Protein AF-A0A7R9QI52-F1 (afdb_monomer)

Foldseek 3Di:
DVLLQQCLVCQLVVNLVSCCVQADPVQSVVCVVVSVPDDNVRSNLSHDDPVQFPDKDWPDWDWDDPDPFKIKIKTKMKTWGFPPVVVLVVVCVVDVVCVPVSVVSRLQRIKIKIWIWMKMGGNVDIDDIHTHDIDIDRPVCVVVVVVVVVD

Secondary structure (DSSP, 8-state):
-HHHHHHHHHHHTT-GGGGGGGB-HHHHHHHHHHHHT--HHHHHTT---GGGEEEEEEEEEEEEEEETTEEEEEEEEEEEEETTHHHHHHHHHH-TT-HHHHHHHHHHHEEEEEEEEEEEEETTEEPPPEEEEEEEEEHHHHHHHHHHTT-

Mean predicted aligned error: 5.65 Å

Nearest PDB structures (foldseek):
  5ig4-assembly1_E  TM=3.711E-01  e=5.405E-03  Nematostella vectensis
  5ig4-assembly1_F  TM=3.617E-01  e=2.186E-02  Nematostella vectensis
  8t17-assembly1_A  TM=3.819E-01  e=2.962E-02  Aequorea victoria
  7rec-assembly1_G-2  TM=3.696E-01  e=2.186E-02  Homo sapiens
  8syg-assembly1_B  TM=3.314E-01  e=2.186E-02  Aequorea victoria

Solvent-accessible surface area (backbone atoms only — not comparable to full-atom values): 8283 Å² total; per-residue (Å²): 110,69,65,61,37,52,47,24,42,27,49,28,68,76,34,61,78,76,38,54,90,48,28,36,70,72,38,42,55,54,46,54,59,60,53,70,76,47,51,74,71,58,30,48,66,50,49,54,57,78,84,22,51,78,43,77,45,79,76,46,78,47,79,45,76,80,48,100,55,30,39,39,40,36,40,32,33,40,37,42,29,29,66,62,42,64,61,52,52,53,55,46,75,75,33,92,88,43,66,68,65,51,51,54,52,49,54,72,32,22,32,44,33,40,38,27,35,35,34,46,39,40,81,91,49,66,58,70,80,26,32,56,42,76,44,84,42,47,53,75,54,52,65,56,50,62,60,61,79,73,112

Organism: NCBI:txid1979941

Sequence (151 aa):
MSYLISLSSNLANDHIEGIKEMITEEAYEEVVKNYSDYSLQQKSLLKVNTEDILFCYPYNIQIMKQSPDSVTVKIFVVFDCVSGINDLIQNHMSNQNFKFMSFNKYMQNKICLNYQFIRHYMKDNQSDWIVDKLLHMKDKDILKMYRLFRK

pLDDT: mean 88.84, std 11.27, range [43.88, 97.94]

Structure (mmCIF, N/CA/C/O backbone):
data_AF-A0A7R9QI52-F1
#
_entry.id   AF-A0A7R9QI52-F1
#
loop_
_atom_site.group_PDB
_atom_site.id
_atom_site.type_symbol
_atom_site.label_atom_id
_atom_site.label_alt_id
_atom_site.label_comp_id
_atom_site.label_asym_id
_atom_site.label_entity_id
_atom_site.label_seq_id
_atom_site.pdbx_PDB_ins_code
_atom_site.Cartn_x
_atom_site.Cartn_y
_atom_site.Cartn_z
_atom_site.occupancy
_atom_site.B_iso_or_equiv
_atom_site.auth_seq_id
_atom_site.auth_comp_id
_atom_site.auth_asym_id
_atom_site.auth_atom_id
_atom_site.pdbx_PDB_model_num
ATOM 1 N N . MET A 1 1 ? 6.995 -6.046 6.925 1.00 61.41 1 MET A N 1
ATOM 2 C CA . MET A 1 1 ? 7.326 -6.299 5.503 1.00 61.41 1 MET A CA 1
ATOM 3 C C . MET A 1 1 ? 6.436 -7.359 4.864 1.00 61.41 1 MET A C 1
ATOM 5 O O . MET A 1 1 ? 5.879 -7.061 3.820 1.00 61.41 1 MET A O 1
ATOM 9 N N . SER A 1 2 ? 6.245 -8.542 5.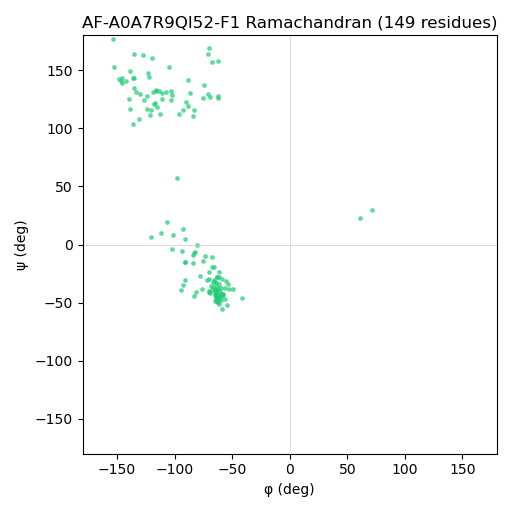467 1.00 80.31 2 SER A N 1
ATOM 10 C CA . SER A 1 2 ? 5.430 -9.635 4.888 1.00 80.31 2 SER A CA 1
ATOM 11 C C . SER A 1 2 ? 4.037 -9.205 4.403 1.00 80.31 2 SER A C 1
ATOM 13 O O . SER A 1 2 ? 3.606 -9.629 3.336 1.00 80.31 2 SER A O 1
ATOM 15 N N . TYR A 1 3 ? 3.373 -8.311 5.140 1.00 87.31 3 TYR A N 1
ATOM 16 C CA . TYR A 1 3 ? 2.042 -7.803 4.797 1.00 87.31 3 TYR A CA 1
ATOM 17 C C . TYR A 1 3 ? 1.995 -7.043 3.463 1.00 87.31 3 TYR A C 1
ATOM 19 O O . TYR A 1 3 ? 1.174 -7.348 2.604 1.00 87.31 3 TYR A O 1
ATOM 27 N N . LEU A 1 4 ? 2.922 -6.096 3.265 1.00 90.50 4 LEU A N 1
ATOM 28 C CA . LEU A 1 4 ? 3.061 -5.328 2.023 1.00 90.50 4 LEU A CA 1
ATOM 29 C C . LEU A 1 4 ? 3.345 -6.252 0.836 1.00 90.50 4 LEU A C 1
ATOM 31 O O . LEU A 1 4 ? 2.742 -6.114 -0.227 1.00 90.50 4 LEU A O 1
ATOM 35 N N . ILE A 1 5 ? 4.268 -7.199 1.020 1.00 93.38 5 ILE A N 1
ATOM 36 C CA . ILE A 1 5 ? 4.657 -8.138 -0.034 1.00 93.38 5 ILE A CA 1
ATOM 37 C C . ILE A 1 5 ? 3.469 -9.019 -0.420 1.00 93.38 5 ILE A C 1
ATOM 39 O O . ILE A 1 5 ? 3.195 -9.170 -1.606 1.00 93.38 5 ILE A O 1
ATOM 43 N N . SER A 1 6 ? 2.721 -9.550 0.548 1.00 94.50 6 SER A N 1
ATOM 44 C CA . SER A 1 6 ? 1.533 -10.362 0.268 1.00 94.50 6 SER A CA 1
ATOM 45 C C . SER A 1 6 ? 0.449 -9.558 -0.461 1.00 94.50 6 SER A C 1
ATOM 47 O O . SER A 1 6 ? -0.027 -9.982 -1.514 1.00 94.50 6 SER A O 1
ATOM 49 N N . LEU A 1 7 ? 0.120 -8.358 0.026 1.00 95.12 7 LEU A N 1
ATOM 50 C CA . LEU A 1 7 ? -0.905 -7.502 -0.577 1.00 95.12 7 LEU A CA 1
ATOM 51 C C . LEU A 1 7 ? -0.531 -7.104 -2.012 1.00 95.12 7 LEU A C 1
ATOM 53 O O . LEU A 1 7 ? -1.306 -7.319 -2.942 1.00 95.12 7 LEU A O 1
ATOM 57 N N . SER A 1 8 ? 0.685 -6.587 -2.213 1.00 95.06 8 SER A N 1
ATOM 58 C CA . SER A 1 8 ? 1.181 -6.210 -3.545 1.00 95.06 8 SER A CA 1
ATOM 59 C C . SER A 1 8 ? 1.262 -7.401 -4.503 1.00 95.06 8 SER A C 1
ATOM 61 O O . SER A 1 8 ? 0.999 -7.253 -5.693 1.00 95.06 8 SER A O 1
ATOM 63 N N . SER A 1 9 ? 1.574 -8.599 -3.997 1.00 95.56 9 SER A N 1
ATOM 64 C CA . SER A 1 9 ? 1.599 -9.827 -4.799 1.00 95.56 9 SER A CA 1
ATOM 65 C C . SER A 1 9 ? 0.208 -10.259 -5.242 1.00 95.56 9 SER A C 1
ATOM 67 O O . SER A 1 9 ? 0.053 -10.661 -6.391 1.00 95.56 9 SER A O 1
ATOM 69 N N . ASN A 1 10 ? -0.795 -10.185 -4.368 1.00 96.56 10 ASN A N 1
ATOM 70 C CA . ASN A 1 10 ? -2.174 -10.496 -4.739 1.00 96.56 10 ASN A CA 1
ATOM 71 C C . ASN A 1 10 ? -2.675 -9.529 -5.819 1.00 96.56 10 ASN A C 1
ATOM 73 O O 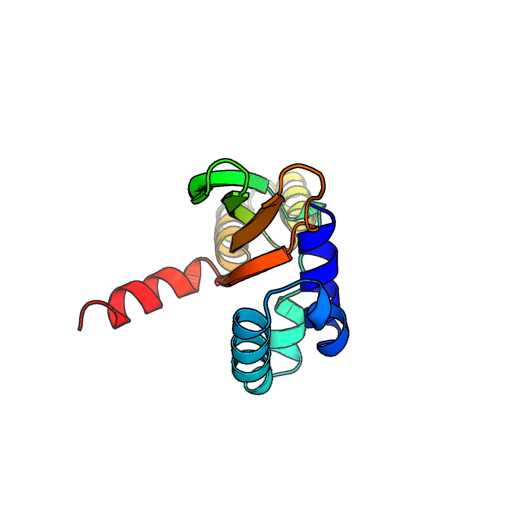. ASN A 1 10 ? -3.165 -9.968 -6.859 1.00 96.56 10 ASN A O 1
ATOM 77 N N . LEU A 1 11 ? -2.435 -8.226 -5.635 1.00 95.19 11 LEU A N 1
ATOM 78 C CA . LEU A 1 11 ? -2.772 -7.208 -6.632 1.00 95.19 11 LEU A CA 1
ATOM 79 C C . LEU A 1 11 ? -2.040 -7.410 -7.964 1.00 95.19 11 LEU A C 1
ATOM 81 O O . LEU A 1 11 ? -2.632 -7.229 -9.024 1.00 95.19 11 LEU A O 1
ATOM 85 N N . ALA A 1 12 ? -0.768 -7.798 -7.951 1.00 95.50 12 ALA A N 1
ATOM 86 C CA . ALA A 1 12 ? -0.016 -8.002 -9.186 1.00 95.50 12 ALA A CA 1
ATOM 87 C C . ALA A 1 12 ? -0.471 -9.227 -9.997 1.00 95.50 12 ALA A C 1
ATOM 89 O O . ALA A 1 12 ? -0.255 -9.260 -11.207 1.00 95.50 12 ALA A O 1
ATOM 90 N N . ASN A 1 13 ? -1.097 -10.211 -9.344 1.00 94.81 13 ASN A N 1
ATOM 91 C CA . ASN A 1 13 ? -1.503 -11.487 -9.941 1.00 94.81 13 ASN A CA 1
ATOM 92 C C . ASN A 1 13 ? -3.022 -11.606 -10.165 1.00 94.81 13 ASN A C 1
ATOM 94 O O . ASN A 1 13 ? -3.523 -12.715 -10.296 1.00 94.81 13 ASN A O 1
ATOM 98 N N . ASP A 1 14 ? -3.752 -10.487 -10.196 1.00 92.75 14 ASP A N 1
ATOM 99 C CA . ASP A 1 14 ? -5.212 -10.456 -10.413 1.00 92.75 14 ASP A CA 1
ATOM 100 C C . ASP A 1 14 ? -6.032 -11.205 -9.342 1.00 92.75 14 ASP A C 1
ATOM 102 O O . ASP A 1 14 ? -7.186 -11.567 -9.549 1.00 92.75 14 ASP A O 1
ATOM 106 N N . HIS A 1 15 ? -5.459 -11.388 -8.147 1.00 94.88 15 HIS A N 1
ATOM 107 C CA . HIS A 1 15 ? -6.109 -12.025 -6.999 1.00 94.88 15 HIS A CA 1
ATOM 108 C C . HIS A 1 15 ? -6.675 -10.980 -6.030 1.00 94.88 15 HIS A C 1
ATOM 110 O O . HIS A 1 15 ? -6.315 -10.941 -4.853 1.00 94.88 15 HIS A O 1
ATOM 116 N N . ILE A 1 16 ? -7.556 -10.105 -6.519 1.00 93.69 16 ILE A N 1
ATOM 117 C CA . ILE A 1 16 ? -8.082 -8.990 -5.715 1.00 93.69 16 ILE A CA 1
ATOM 118 C C . ILE A 1 16 ? -8.914 -9.448 -4.508 1.00 93.69 16 ILE A C 1
ATOM 120 O O . ILE A 1 16 ? -8.832 -8.849 -3.444 1.00 93.69 16 ILE A O 1
ATOM 124 N N . GLU A 1 17 ? -9.644 -10.557 -4.607 1.00 95.25 17 GLU A N 1
ATOM 125 C CA . GLU A 1 17 ? -10.376 -11.114 -3.458 1.00 95.25 17 GLU A CA 1
ATOM 126 C C . GLU A 1 17 ? -9.442 -11.513 -2.305 1.00 95.25 17 GLU A C 1
ATOM 128 O O . GLU A 1 17 ? -9.813 -11.424 -1.137 1.00 95.25 17 GLU A O 1
ATOM 133 N N . GLY A 1 18 ? -8.192 -11.874 -2.618 1.00 94.19 18 GLY A N 1
ATOM 134 C CA . GLY A 1 18 ? -7.190 -12.290 -1.636 1.00 94.19 18 GLY A CA 1
ATOM 135 C C . GLY A 1 18 ? -6.724 -11.180 -0.690 1.00 94.19 18 GLY A C 1
ATOM 136 O O . GLY A 1 18 ? -6.048 -11.478 0.291 1.00 94.19 18 GLY A O 1
ATOM 137 N N . ILE A 1 19 ? -7.071 -9.913 -0.953 1.00 95.56 19 ILE A N 1
ATOM 138 C CA . ILE A 1 19 ? -6.718 -8.783 -0.078 1.00 95.56 19 ILE A CA 1
ATOM 139 C C . ILE A 1 19 ? -7.877 -8.300 0.796 1.00 95.56 19 ILE A C 1
ATOM 141 O O . ILE A 1 19 ? -7.661 -7.416 1.618 1.00 95.56 19 ILE A O 1
ATOM 145 N N . LYS A 1 20 ? -9.086 -8.861 0.656 1.00 95.94 20 LYS A N 1
ATOM 146 C CA . LYS A 1 20 ? -10.293 -8.360 1.333 1.00 95.94 20 LYS A CA 1
ATOM 147 C C . LYS A 1 20 ? -10.178 -8.359 2.857 1.00 95.94 20 LYS A C 1
ATOM 149 O O . LYS A 1 20 ? -10.560 -7.393 3.497 1.00 95.94 20 LYS A O 1
ATOM 154 N N . GLU A 1 21 ? -9.600 -9.408 3.433 1.00 95.06 21 GLU A N 1
ATOM 155 C CA . GLU A 1 21 ? -9.367 -9.503 4.884 1.00 95.06 21 GLU A CA 1
ATOM 156 C C . GLU A 1 21 ? -8.094 -8.766 5.332 1.00 95.06 21 GLU A C 1
ATOM 158 O O . GLU A 1 21 ? -7.816 -8.653 6.524 1.00 95.06 21 GLU A O 1
ATOM 163 N N . MET A 1 22 ? -7.299 -8.268 4.379 1.00 95.81 22 MET A N 1
ATOM 164 C CA . MET A 1 22 ? -6.044 -7.578 4.665 1.00 95.81 22 MET A CA 1
ATOM 165 C C . MET A 1 22 ? -6.214 -6.063 4.834 1.00 95.81 22 MET A C 1
ATOM 167 O O . MET A 1 22 ? -5.308 -5.350 5.279 1.00 95.81 22 MET A O 1
ATOM 171 N N . ILE A 1 23 ? -7.348 -5.529 4.406 1.00 96.88 23 ILE A N 1
ATOM 172 C CA . ILE A 1 23 ? -7.602 -4.095 4.364 1.00 96.88 23 ILE A CA 1
ATOM 173 C C . ILE A 1 23 ? -9.003 -3.812 4.906 1.00 96.88 23 ILE A C 1
ATOM 175 O O . ILE A 1 23 ? -9.810 -4.725 5.057 1.00 96.88 23 ILE A O 1
ATOM 179 N N . THR A 1 24 ? -9.286 -2.563 5.256 1.00 97.38 24 THR A N 1
ATOM 180 C CA . THR A 1 24 ? -10.643 -2.164 5.643 1.00 97.38 24 THR A CA 1
ATOM 181 C C . THR A 1 24 ? -11.587 -2.248 4.446 1.00 97.38 24 THR A C 1
ATOM 183 O O . THR A 1 24 ? -11.155 -2.183 3.294 1.00 97.38 24 THR A O 1
ATOM 186 N N . GLU A 1 25 ? -12.886 -2.379 4.708 1.00 97.06 25 GLU A N 1
ATOM 187 C CA . GLU A 1 25 ? -13.903 -2.454 3.656 1.00 97.06 25 GLU A CA 1
ATOM 188 C C . GLU A 1 25 ? -13.865 -1.211 2.757 1.00 97.06 25 GLU A C 1
ATOM 190 O O . GLU A 1 25 ? -13.836 -1.330 1.534 1.00 97.06 25 GLU A O 1
ATOM 195 N N . GLU A 1 26 ? -13.718 -0.024 3.350 1.00 96.88 26 GLU A N 1
ATOM 196 C CA . GLU A 1 26 ? -13.630 1.233 2.608 1.00 96.88 26 GLU A CA 1
ATOM 197 C C . GLU A 1 26 ? -12.383 1.290 1.713 1.00 96.88 26 GLU A C 1
ATOM 199 O O . GLU A 1 26 ? -12.451 1.732 0.563 1.00 96.88 26 GLU A O 1
ATOM 204 N N . ALA A 1 27 ? -11.236 0.812 2.210 1.00 96.75 27 ALA A N 1
ATOM 205 C CA . ALA A 1 27 ? -10.017 0.728 1.410 1.00 96.75 27 ALA A CA 1
ATOM 206 C C . ALA A 1 27 ? -10.166 -0.290 0.273 1.00 96.75 27 ALA A C 1
ATOM 208 O O . ALA A 1 27 ? -9.652 -0.070 -0.824 1.00 96.75 27 ALA A O 1
ATOM 209 N N . TYR A 1 28 ? -10.864 -1.399 0.522 1.00 97.44 28 TYR A N 1
ATOM 210 C CA . TYR A 1 28 ? -11.105 -2.436 -0.473 1.00 97.44 28 TYR A CA 1
ATOM 211 C C . TYR A 1 28 ? -11.954 -1.926 -1.629 1.00 97.44 28 TYR A C 1
ATOM 213 O O . TYR A 1 28 ? -11.565 -2.099 -2.784 1.00 97.44 28 TYR A O 1
ATOM 221 N N . GLU A 1 29 ? -13.050 -1.229 -1.343 1.00 96.94 29 GLU A N 1
ATOM 222 C CA . GLU A 1 29 ? -13.891 -0.616 -2.371 1.00 96.94 29 GLU A CA 1
ATOM 223 C C . GLU A 1 29 ? -13.108 0.379 -3.241 1.00 96.94 29 GLU A C 1
ATOM 225 O O . GLU A 1 29 ? -13.211 0.353 -4.474 1.00 96.94 29 GLU A O 1
ATOM 230 N N . GLU A 1 30 ? -12.275 1.226 -2.625 1.00 95.88 30 GLU A N 1
ATOM 231 C CA . GLU A 1 30 ? -11.432 2.178 -3.353 1.00 95.88 30 GLU A CA 1
ATOM 232 C C . GLU A 1 30 ? -10.395 1.463 -4.233 1.00 95.88 30 GLU A C 1
ATOM 234 O O . GLU A 1 30 ? -10.200 1.830 -5.398 1.00 95.88 30 GLU A O 1
ATOM 239 N N . VAL A 1 31 ? -9.754 0.416 -3.707 1.00 95.50 31 VAL A N 1
ATOM 240 C CA . VAL A 1 31 ? -8.798 -0.392 -4.467 1.00 95.50 31 VAL A CA 1
ATOM 241 C C . VAL A 1 31 ? -9.483 -1.079 -5.639 1.00 95.50 31 VAL A C 1
ATOM 243 O O . VAL A 1 31 ? -8.985 -0.942 -6.750 1.00 95.50 31 VAL A O 1
ATOM 246 N N . VAL A 1 32 ? -10.617 -1.758 -5.444 1.00 96.12 32 VAL A N 1
ATOM 247 C CA . VAL A 1 32 ? -11.369 -2.437 -6.519 1.00 96.12 32 VAL A CA 1
ATOM 248 C C . VAL A 1 32 ? -11.723 -1.465 -7.633 1.00 96.12 32 VAL A C 1
ATOM 250 O O . VAL A 1 32 ? -11.475 -1.750 -8.808 1.00 96.12 32 VAL A O 1
ATOM 253 N N . LYS A 1 33 ? -12.235 -0.288 -7.267 1.00 95.12 33 LYS A N 1
ATOM 254 C CA . LYS A 1 33 ? -12.568 0.761 -8.224 1.00 95.12 33 LYS A CA 1
ATOM 255 C C . LYS A 1 33 ? -11.342 1.182 -9.037 1.00 95.12 33 LYS A C 1
ATOM 257 O O . LYS A 1 33 ? -11.369 1.082 -10.260 1.00 95.12 33 LYS A O 1
ATOM 262 N N . ASN A 1 34 ? -10.256 1.589 -8.380 1.00 92.50 34 ASN A N 1
ATOM 263 C CA . ASN A 1 34 ? -9.040 2.054 -9.058 1.00 92.50 34 ASN A CA 1
ATOM 264 C C . ASN A 1 34 ? -8.366 0.943 -9.882 1.00 92.50 34 ASN A C 1
ATOM 266 O O . ASN A 1 34 ? -7.821 1.192 -10.954 1.00 92.50 34 ASN A O 1
ATOM 270 N N . TYR A 1 35 ? -8.403 -0.289 -9.378 1.00 94.06 35 TYR A N 1
ATOM 271 C CA . TYR A 1 35 ? -7.797 -1.463 -9.995 1.00 94.06 35 TYR A CA 1
ATOM 272 C C . TYR A 1 35 ? -8.525 -1.898 -11.271 1.00 94.06 35 TYR A C 1
ATOM 274 O O . TYR A 1 35 ? -7.890 -2.431 -12.183 1.00 94.06 35 TYR A O 1
ATOM 282 N N . SER A 1 36 ? -9.836 -1.651 -11.361 1.00 94.00 36 SER A N 1
ATOM 283 C CA . SER A 1 36 ? -10.635 -1.961 -12.554 1.00 94.00 36 SER A CA 1
ATOM 284 C C . SER A 1 36 ? -10.202 -1.169 -13.795 1.00 94.00 36 SER A C 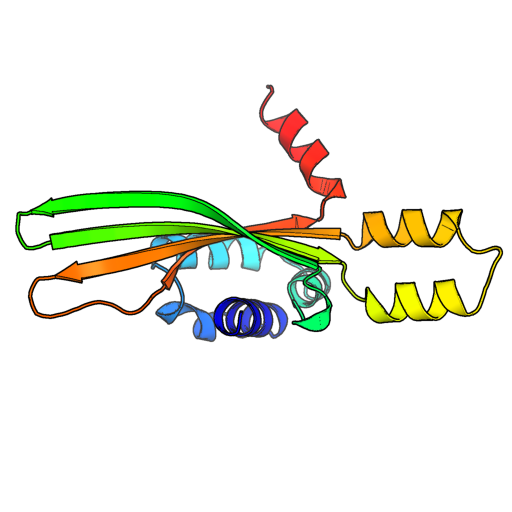1
ATOM 286 O O . SER A 1 36 ? -10.288 -1.684 -14.908 1.00 94.00 36 SER A O 1
ATOM 288 N N . ASP A 1 37 ? -9.633 0.023 -13.598 1.00 93.31 37 ASP A N 1
ATOM 289 C CA . ASP A 1 37 ? -9.129 0.884 -14.673 1.00 93.31 37 ASP A CA 1
ATOM 290 C C . ASP A 1 37 ? -7.709 0.502 -15.139 1.00 93.31 37 ASP A C 1
ATOM 292 O O . ASP A 1 37 ? -7.180 1.072 -16.098 1.00 93.31 37 ASP A O 1
ATOM 296 N N . TYR A 1 38 ? -7.042 -0.437 -14.458 1.00 93.00 38 TYR A N 1
ATOM 297 C CA . TYR A 1 38 ? -5.656 -0.789 -14.759 1.00 93.00 38 TYR A CA 1
ATOM 298 C C . TYR A 1 38 ? -5.572 -1.850 -15.856 1.00 93.00 38 TYR A C 1
ATOM 300 O O . TYR A 1 38 ? -6.147 -2.935 -15.768 1.00 93.00 38 TYR A O 1
ATOM 308 N N . SER A 1 39 ? -4.732 -1.585 -16.856 1.00 94.06 39 SER A N 1
ATOM 309 C CA . SER A 1 39 ? -4.280 -2.614 -17.796 1.00 94.06 39 SER A CA 1
ATOM 310 C C . SER A 1 39 ? -3.496 -3.721 -17.081 1.00 94.06 39 SER A C 1
ATOM 312 O O . SER A 1 39 ? -2.886 -3.494 -16.034 1.00 94.06 39 SER A O 1
ATOM 314 N N . LEU A 1 40 ? -3.415 -4.908 -17.691 1.00 92.19 40 LEU A N 1
ATOM 315 C CA . LEU A 1 40 ? -2.602 -6.023 -17.176 1.00 92.19 40 LEU A CA 1
ATOM 316 C C . LEU A 1 40 ? -1.147 -5.614 -16.904 1.00 92.19 40 LEU A C 1
ATOM 318 O O . LEU A 1 40 ? -0.561 -5.996 -15.893 1.00 92.19 40 LEU A O 1
ATOM 322 N N . GLN A 1 41 ? -0.577 -4.774 -17.773 1.00 91.56 41 GLN A N 1
ATOM 323 C CA . GLN A 1 41 ? 0.771 -4.255 -17.577 1.00 91.56 41 GLN A CA 1
ATOM 324 C C . GLN A 1 41 ? 0.853 -3.364 -16.330 1.00 91.56 41 GLN A C 1
ATOM 326 O O . GLN A 1 41 ? 1.788 -3.507 -15.546 1.00 91.56 41 GLN A O 1
ATOM 331 N N . GLN A 1 42 ? -0.122 -2.482 -16.098 1.00 91.88 42 GLN A N 1
ATOM 332 C CA . GLN A 1 42 ? -0.164 -1.656 -14.885 1.00 91.88 42 GLN A CA 1
ATOM 333 C C . GLN A 1 42 ? -0.354 -2.497 -13.621 1.00 91.88 42 GLN A C 1
ATOM 335 O O . GLN A 1 42 ? 0.321 -2.234 -12.630 1.00 91.88 42 GLN A O 1
ATOM 340 N N . LYS A 1 43 ? -1.192 -3.538 -13.668 1.00 94.44 43 LYS A N 1
ATOM 341 C CA . LYS A 1 43 ? -1.371 -4.484 -12.558 1.00 94.44 43 LYS A CA 1
ATOM 342 C C . LYS A 1 43 ? -0.059 -5.186 -12.208 1.00 94.44 43 LYS A C 1
ATOM 344 O O . LYS A 1 43 ? 0.347 -5.159 -11.053 1.00 94.44 43 LYS A O 1
ATOM 349 N N . SER A 1 44 ? 0.673 -5.704 -13.200 1.00 91.81 44 SER A N 1
ATOM 350 C CA . SER A 1 44 ? 1.974 -6.360 -12.962 1.00 91.81 44 SER A CA 1
ATOM 351 C C . SER A 1 44 ? 3.011 -5.443 -12.294 1.00 91.81 44 SER A C 1
ATOM 353 O O . SER A 1 44 ? 3.837 -5.905 -11.510 1.00 91.81 44 SER A O 1
ATOM 355 N N . LEU A 1 45 ? 2.932 -4.129 -12.545 1.00 90.69 45 LEU A N 1
ATOM 356 C CA . LEU A 1 45 ? 3.824 -3.129 -11.955 1.00 90.69 45 LEU A CA 1
ATOM 357 C C . LEU A 1 45 ? 3.535 -2.851 -10.474 1.00 90.69 45 LEU A C 1
ATOM 359 O O . LEU A 1 45 ? 4.333 -2.170 -9.838 1.00 90.69 45 LEU A O 1
ATOM 363 N N . LEU A 1 46 ? 2.429 -3.362 -9.922 1.00 93.38 46 LEU A N 1
ATOM 364 C CA . LEU A 1 46 ? 2.122 -3.256 -8.494 1.00 93.38 46 LEU A CA 1
ATOM 365 C C . LEU A 1 46 ? 2.960 -4.203 -7.637 1.00 93.38 46 LEU A C 1
ATOM 367 O O . LEU A 1 46 ? 2.975 -4.042 -6.417 1.00 93.38 46 LEU A O 1
ATOM 371 N N . LYS A 1 47 ? 3.637 -5.188 -8.240 1.00 94.19 47 LYS A N 1
ATOM 372 C CA . LYS A 1 47 ? 4.469 -6.144 -7.513 1.00 94.19 47 LYS A CA 1
ATOM 373 C C . LYS A 1 47 ? 5.607 -5.412 -6.808 1.00 94.19 47 LYS A C 1
ATOM 375 O O . LYS A 1 47 ? 6.384 -4.700 -7.436 1.00 94.19 47 LYS A O 1
ATOM 380 N N . VAL A 1 48 ? 5.734 -5.658 -5.509 1.00 93.75 48 VAL A N 1
ATOM 381 C CA . VAL A 1 48 ? 6.869 -5.206 -4.704 1.00 93.75 48 VAL A CA 1
ATOM 382 C C . VAL A 1 48 ? 7.633 -6.436 -4.252 1.00 93.75 48 VAL A C 1
ATOM 384 O O . VAL A 1 48 ? 7.032 -7.390 -3.749 1.00 93.75 48 VAL A O 1
ATOM 387 N N . ASN A 1 49 ? 8.950 -6.410 -4.422 1.00 93.69 49 ASN A N 1
ATOM 388 C CA . ASN A 1 49 ? 9.829 -7.425 -3.867 1.00 93.69 49 ASN A CA 1
ATOM 389 C C . ASN A 1 49 ? 10.567 -6.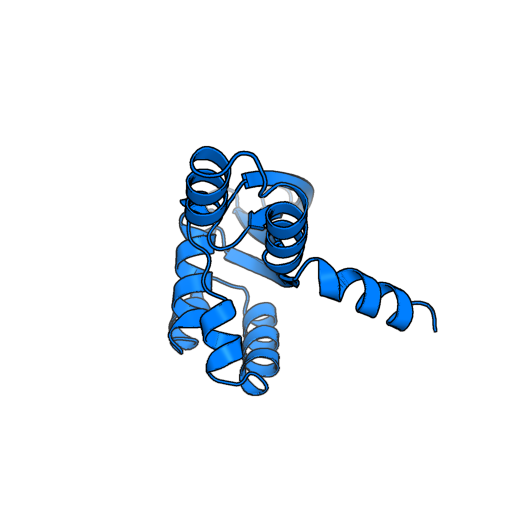866 -2.649 1.00 93.69 49 ASN A C 1
ATOM 391 O O . ASN A 1 49 ? 10.762 -5.659 -2.523 1.00 93.69 49 ASN A O 1
ATOM 395 N N . THR A 1 50 ? 10.952 -7.744 -1.727 1.00 93.00 50 THR A N 1
ATOM 396 C CA . THR A 1 50 ? 11.560 -7.333 -0.450 1.00 93.00 50 THR A CA 1
ATOM 397 C C . THR A 1 50 ? 12.896 -6.632 -0.679 1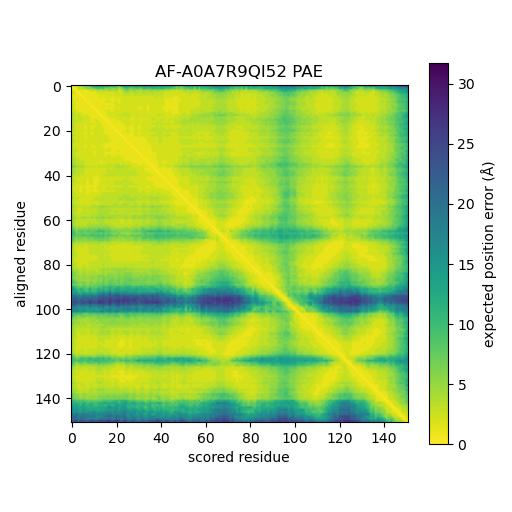.00 93.00 50 THR A C 1
ATOM 399 O O . THR A 1 50 ? 13.203 -5.638 -0.031 1.00 93.00 50 THR A O 1
ATOM 402 N N . GLU A 1 51 ? 13.665 -7.137 -1.634 1.00 92.69 51 GLU A N 1
ATOM 403 C CA . GLU A 1 51 ? 14.961 -6.632 -2.064 1.00 92.69 51 GLU A CA 1
ATOM 404 C C . GLU A 1 51 ? 14.899 -5.266 -2.755 1.00 92.69 51 GLU A C 1
ATOM 406 O O . GLU A 1 51 ? 15.911 -4.573 -2.813 1.00 92.69 51 GLU A O 1
ATOM 411 N N . ASP A 1 52 ? 13.723 -4.864 -3.241 1.00 93.12 52 ASP A N 1
ATOM 412 C CA . ASP A 1 52 ? 13.518 -3.558 -3.866 1.00 93.12 52 ASP A CA 1
ATOM 413 C C . ASP A 1 52 ? 13.242 -2.456 -2.826 1.00 93.12 52 ASP A C 1
ATOM 415 O O . ASP A 1 52 ? 13.222 -1.278 -3.183 1.00 93.12 52 ASP A O 1
ATOM 419 N N . ILE A 1 53 ? 13.032 -2.801 -1.547 1.00 94.00 53 ILE A N 1
ATOM 420 C CA . ILE A 1 53 ? 12.754 -1.847 -0.463 1.00 94.00 53 ILE A CA 1
ATOM 421 C C . ILE A 1 53 ? 14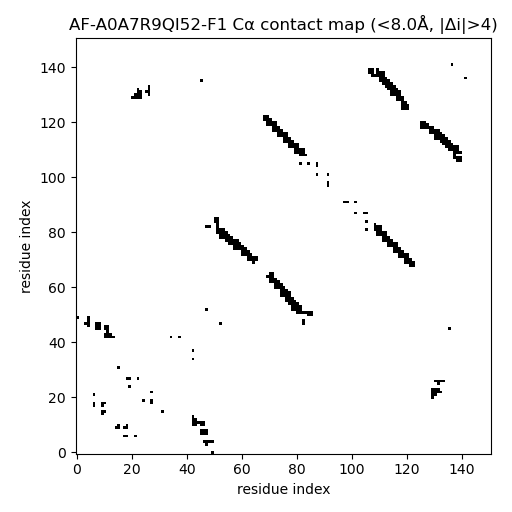.076 -1.292 0.081 1.00 94.00 53 ILE A C 1
ATOM 423 O O . ILE A 1 53 ? 14.817 -1.988 0.774 1.00 94.00 53 ILE A O 1
ATOM 427 N N . LEU A 1 54 ? 14.344 -0.010 -0.173 1.00 92.12 54 LEU A N 1
ATOM 428 C CA . LEU A 1 54 ? 15.532 0.685 0.334 1.00 92.12 54 LEU A CA 1
ATOM 429 C C . LEU A 1 54 ? 15.331 1.196 1.759 1.00 92.12 54 LEU A C 1
ATOM 431 O O . LEU A 1 54 ? 16.205 1.047 2.613 1.00 92.12 54 LEU A O 1
ATOM 435 N N . PHE A 1 55 ? 14.170 1.799 2.015 1.00 91.50 55 PHE A N 1
ATOM 436 C CA . PHE A 1 55 ? 13.825 2.356 3.317 1.00 91.50 55 PHE A CA 1
ATOM 437 C C . PHE A 1 55 ? 12.396 1.992 3.696 1.00 91.50 55 PHE A C 1
ATOM 439 O O . PHE A 1 55 ? 11.493 1.985 2.864 1.00 91.50 55 PHE A O 1
ATOM 446 N N . CYS A 1 56 ? 12.191 1.733 4.983 1.00 94.50 56 CYS A N 1
ATOM 447 C CA . CYS A 1 56 ? 10.889 1.502 5.590 1.00 94.50 56 CYS A CA 1
ATOM 448 C C . CYS A 1 56 ? 10.871 2.232 6.927 1.00 94.50 56 CYS A C 1
ATOM 450 O O . CYS A 1 56 ? 11.654 1.893 7.817 1.00 94.50 56 CYS A O 1
ATOM 452 N N . TYR A 1 57 ? 9.998 3.222 7.082 1.00 94.31 57 TYR A N 1
ATOM 453 C CA . TYR A 1 57 ? 9.940 4.005 8.312 1.00 94.31 57 TYR A CA 1
ATOM 454 C C . TYR A 1 57 ? 8.511 4.435 8.657 1.00 94.31 57 TYR A C 1
ATOM 456 O O . TYR A 1 57 ? 7.721 4.756 7.763 1.00 94.31 57 TYR A O 1
ATOM 464 N N . PRO A 1 58 ? 8.153 4.452 9.955 1.00 95.56 58 PRO A N 1
ATOM 465 C CA . PRO A 1 58 ? 6.916 5.069 10.396 1.00 95.56 58 PRO A CA 1
ATOM 466 C C . PRO A 1 58 ? 7.035 6.586 10.223 1.00 95.56 58 PRO A C 1
ATOM 468 O O . PRO A 1 58 ? 7.980 7.210 10.699 1.00 95.56 58 PRO A O 1
ATOM 471 N N . TYR A 1 59 ? 6.069 7.179 9.540 1.00 94.94 59 TYR A N 1
ATOM 472 C CA . TYR A 1 59 ? 5.982 8.623 9.349 1.00 94.94 59 TYR A CA 1
ATOM 473 C C . TYR A 1 59 ? 5.088 9.279 10.402 1.00 94.94 59 TYR A C 1
ATOM 475 O O . TYR A 1 59 ? 5.391 10.359 10.904 1.00 94.94 59 TYR A O 1
ATOM 483 N N . ASN A 1 60 ? 3.979 8.627 10.755 1.00 95.44 60 ASN A N 1
ATOM 484 C CA . ASN A 1 60 ? 3.033 9.151 11.730 1.00 95.44 60 ASN A CA 1
ATOM 485 C C . ASN A 1 60 ? 2.391 8.017 12.531 1.00 95.44 60 ASN A C 1
ATOM 487 O O . ASN A 1 60 ? 2.056 6.973 11.975 1.00 95.44 60 ASN A O 1
ATOM 491 N N . ILE A 1 61 ? 2.207 8.236 13.832 1.00 96.94 61 ILE A N 1
ATOM 492 C CA . ILE A 1 61 ? 1.487 7.326 14.724 1.00 96.94 61 ILE A CA 1
ATOM 493 C C . ILE A 1 61 ? 0.367 8.125 15.381 1.00 96.94 61 ILE A C 1
ATOM 495 O O . ILE A 1 61 ? 0.612 9.184 15.957 1.00 96.94 61 ILE A O 1
ATOM 499 N N . GLN A 1 62 ? -0.854 7.609 15.302 1.00 97.81 62 GLN A N 1
ATOM 500 C CA . GLN A 1 62 ? -2.038 8.194 15.922 1.00 97.81 62 GLN A CA 1
ATOM 501 C C . GLN A 1 62 ? -2.611 7.201 16.918 1.00 97.81 62 GLN A C 1
ATOM 503 O O . GLN A 1 62 ? -2.820 6.033 16.593 1.00 97.81 62 GLN A O 1
ATOM 508 N N . ILE A 1 63 ? -2.886 7.678 18.126 1.00 97.25 63 ILE A N 1
ATOM 509 C CA . ILE A 1 63 ? -3.513 6.891 19.183 1.00 97.25 63 ILE A CA 1
ATOM 510 C C . ILE A 1 63 ? -4.802 7.605 19.556 1.00 97.25 63 ILE A C 1
ATOM 512 O O . ILE A 1 63 ? -4.782 8.738 20.032 1.00 97.25 63 ILE A O 1
ATOM 516 N N . MET A 1 64 ? -5.927 6.945 19.318 1.00 96.50 64 MET A N 1
ATOM 517 C CA . MET A 1 64 ? -7.255 7.478 19.583 1.00 96.50 64 MET A CA 1
ATOM 518 C C . MET A 1 64 ? -7.883 6.674 20.708 1.00 96.50 64 MET A C 1
ATOM 520 O O . MET A 1 64 ? -8.189 5.494 20.543 1.00 96.50 64 MET A O 1
ATOM 524 N N . LYS A 1 65 ? -8.079 7.313 21.859 1.00 95.12 65 LYS A N 1
ATOM 525 C CA . LYS A 1 65 ? -8.795 6.708 22.978 1.00 95.12 65 LYS A CA 1
ATOM 526 C C . LYS A 1 65 ? -10.296 6.886 22.764 1.00 95.12 65 LYS A C 1
ATOM 528 O O . LYS A 1 65 ? -10.779 8.013 22.748 1.00 95.12 65 LYS A O 1
ATOM 533 N N . GLN A 1 66 ? -11.009 5.780 22.592 1.00 92.62 66 GLN A N 1
ATOM 534 C CA . GLN A 1 66 ? -12.461 5.772 22.385 1.00 92.62 66 GLN A CA 1
ATOM 535 C C . GLN A 1 66 ? -13.205 5.621 23.718 1.00 92.62 66 GLN A C 1
ATOM 537 O O . GLN A 1 66 ? -14.258 6.218 23.915 1.00 92.62 66 GLN A O 1
ATOM 542 N N . SER A 1 67 ? -12.637 4.863 24.658 1.00 93.31 67 SER A N 1
ATOM 543 C CA . SER A 1 67 ? -13.157 4.692 26.019 1.00 93.31 67 SER A CA 1
ATOM 544 C C . SER A 1 67 ? -12.006 4.352 26.988 1.00 93.31 67 SER A C 1
ATOM 546 O O . SER A 1 67 ? -10.857 4.241 26.552 1.00 93.31 67 SER A O 1
ATOM 548 N N . PRO A 1 68 ? -12.242 4.205 28.308 1.00 91.88 68 PRO A N 1
ATOM 549 C CA . PRO A 1 68 ? -11.212 3.753 29.249 1.00 91.88 68 PRO A CA 1
ATOM 550 C C . PRO A 1 68 ? -10.544 2.434 28.842 1.00 91.88 68 PRO A C 1
ATOM 552 O O . PRO A 1 68 ? -9.343 2.286 29.043 1.00 91.88 68 PRO A O 1
ATOM 555 N N . ASP A 1 69 ? -11.320 1.553 28.213 1.00 93.88 69 ASP A N 1
ATOM 556 C CA . ASP A 1 69 ? -10.969 0.175 27.877 1.00 93.88 69 ASP A CA 1
ATOM 557 C C . ASP A 1 69 ? -10.826 -0.040 26.353 1.00 93.88 69 ASP A C 1
ATOM 559 O O . ASP A 1 69 ? -10.734 -1.180 25.901 1.00 93.88 69 ASP A O 1
ATOM 563 N N . SER A 1 70 ? -10.833 1.034 25.548 1.00 95.75 70 SER A N 1
ATOM 564 C CA . SER A 1 70 ? -10.778 0.966 24.081 1.00 95.75 70 SER A CA 1
ATOM 565 C C . SER A 1 70 ? -9.871 2.037 23.476 1.00 95.75 70 SER A C 1
ATOM 567 O O . SER A 1 70 ? -10.041 3.243 23.706 1.00 95.75 70 SER A O 1
ATOM 569 N N . VAL A 1 71 ? -8.907 1.584 22.674 1.00 96.81 71 VAL A N 1
ATOM 570 C CA . VAL A 1 71 ? -7.931 2.416 21.969 1.00 96.81 71 VAL A CA 1
ATOM 571 C C . VAL A 1 71 ? -7.790 1.927 20.533 1.00 96.81 71 VAL A C 1
ATOM 573 O O . VAL A 1 71 ? -7.619 0.741 20.279 1.00 96.81 71 VAL A O 1
ATOM 576 N N . THR A 1 72 ? -7.786 2.850 19.582 1.00 97.56 72 THR A N 1
ATOM 577 C CA . THR A 1 72 ? -7.426 2.569 18.192 1.00 97.56 72 THR A CA 1
ATOM 578 C C . THR A 1 72 ? -6.065 3.176 17.890 1.00 97.56 72 THR A C 1
ATOM 580 O O . THR A 1 72 ? -5.833 4.354 18.168 1.00 97.56 72 THR A O 1
ATOM 583 N N . VAL A 1 73 ? -5.171 2.387 17.301 1.00 97.88 73 VAL A N 1
ATOM 584 C CA . VAL A 1 73 ? -3.850 2.841 16.859 1.00 97.88 73 VAL A CA 1
ATOM 585 C C . VAL A 1 73 ? -3.812 2.836 15.339 1.00 97.88 73 VAL A C 1
ATOM 587 O O . VAL A 1 73 ? -4.153 1.833 14.713 1.00 97.88 73 VAL A O 1
ATOM 590 N N . LYS A 1 74 ? -3.374 3.948 14.748 1.00 97.94 74 LYS A N 1
ATOM 591 C CA . LYS A 1 74 ? -3.061 4.049 13.321 1.00 97.94 74 LYS A CA 1
ATOM 592 C C . LYS A 1 74 ? -1.579 4.345 13.139 1.00 97.94 74 LYS A C 1
ATOM 594 O O . LYS A 1 74 ? -1.049 5.240 13.794 1.00 97.94 74 LYS A O 1
ATOM 599 N N . ILE A 1 75 ? -0.911 3.612 12.255 1.00 97.56 75 ILE A N 1
ATOM 600 C CA . ILE A 1 75 ? 0.502 3.816 11.922 1.00 97.56 75 ILE A CA 1
ATOM 601 C C . ILE A 1 75 ? 0.612 4.032 10.421 1.00 97.56 75 ILE A C 1
ATOM 603 O O . ILE A 1 75 ? 0.319 3.134 9.638 1.00 97.56 75 ILE A O 1
ATOM 607 N N . PHE A 1 76 ? 1.068 5.212 10.025 1.00 96.94 76 PHE A N 1
ATOM 608 C CA . PHE A 1 76 ? 1.415 5.515 8.647 1.00 96.94 76 PHE A CA 1
ATOM 609 C C . PHE A 1 76 ? 2.877 5.149 8.405 1.00 96.94 76 PHE A C 1
ATOM 611 O O . PHE A 1 76 ? 3.769 5.703 9.050 1.00 96.94 76 PHE A O 1
ATOM 618 N N . VAL A 1 77 ? 3.124 4.224 7.486 1.00 96.19 77 VAL A N 1
ATOM 619 C CA . VAL A 1 77 ? 4.451 3.726 7.122 1.00 96.19 77 VAL A CA 1
ATOM 620 C C . VAL A 1 77 ? 4.734 4.086 5.674 1.00 96.19 77 VAL A C 1
ATOM 622 O O . VAL A 1 77 ? 3.896 3.868 4.797 1.00 96.19 77 VAL A O 1
ATOM 625 N N . VAL A 1 78 ? 5.927 4.619 5.439 1.00 95.19 78 VAL A N 1
ATOM 626 C CA . VAL A 1 78 ? 6.448 4.905 4.104 1.00 95.19 78 VAL A CA 1
ATOM 627 C C . VAL A 1 78 ? 7.461 3.826 3.747 1.00 95.19 78 VAL A C 1
ATOM 629 O O . VAL A 1 78 ? 8.358 3.527 4.541 1.00 95.19 78 VAL A O 1
ATOM 632 N N . PHE A 1 79 ? 7.328 3.267 2.548 1.00 95.25 79 PHE A N 1
ATOM 633 C CA . PHE A 1 79 ? 8.331 2.409 1.931 1.00 95.25 79 PHE A CA 1
ATOM 634 C C . PHE A 1 79 ? 8.866 3.099 0.677 1.00 95.25 79 PHE A C 1
ATOM 636 O O . PHE A 1 79 ? 8.118 3.361 -0.269 1.00 95.25 79 PHE A O 1
ATOM 643 N N . ASP A 1 80 ? 10.164 3.389 0.680 1.00 93.31 80 ASP A N 1
ATOM 644 C CA . ASP A 1 80 ? 10.886 3.883 -0.490 1.00 93.31 80 ASP A CA 1
ATOM 645 C C . ASP A 1 80 ? 11.480 2.675 -1.211 1.00 93.31 80 ASP A C 1
ATOM 647 O O . ASP A 1 80 ? 12.291 1.937 -0.639 1.00 93.31 80 ASP A O 1
ATOM 651 N N . CYS A 1 81 ? 11.012 2.438 -2.433 1.00 94.38 81 CYS A N 1
ATOM 652 C CA . CYS A 1 81 ? 11.359 1.263 -3.213 1.00 94.38 81 CYS A CA 1
ATOM 653 C C . CYS A 1 81 ? 11.973 1.668 -4.550 1.00 94.38 81 CYS A C 1
ATOM 655 O O . CYS A 1 81 ? 11.573 2.659 -5.163 1.00 94.38 81 CYS A O 1
ATOM 657 N N . VAL A 1 82 ? 12.891 0.853 -5.059 1.00 93.44 82 VAL A N 1
ATOM 658 C CA . VAL A 1 82 ? 13.412 0.983 -6.421 1.00 93.44 82 VAL A CA 1
ATOM 659 C C . VAL A 1 82 ? 13.343 -0.379 -7.084 1.00 93.44 82 VAL A C 1
ATOM 661 O O . VAL A 1 82 ? 14.114 -1.274 -6.761 1.00 93.44 82 VAL A O 1
ATOM 664 N N . SER A 1 83 ? 12.410 -0.534 -8.023 1.00 91.56 83 SER A N 1
ATOM 665 C CA . SER A 1 83 ? 12.200 -1.814 -8.703 1.00 91.56 83 SER A CA 1
ATOM 666 C C . SER A 1 83 ? 13.450 -2.242 -9.482 1.00 91.56 83 SER A C 1
ATOM 668 O O . SER A 1 83 ? 13.970 -1.477 -10.306 1.00 91.56 83 SER A O 1
ATOM 670 N N . GLY A 1 84 ? 13.935 -3.458 -9.226 1.00 89.56 84 GLY A N 1
ATOM 671 C CA . GLY A 1 84 ? 15.128 -4.015 -9.863 1.00 89.56 84 GLY A CA 1
ATOM 672 C C . GLY A 1 84 ? 16.428 -3.358 -9.397 1.00 89.56 84 GLY A C 1
ATOM 673 O O . GLY A 1 84 ? 17.378 -3.256 -10.176 1.00 89.56 84 GLY A O 1
ATOM 674 N N . ILE A 1 85 ? 16.489 -2.865 -8.154 1.00 87.88 85 ILE A N 1
ATOM 675 C CA . ILE A 1 85 ? 17.667 -2.148 -7.641 1.00 87.88 85 ILE A CA 1
ATOM 676 C C . ILE A 1 85 ? 18.937 -3.002 -7.669 1.00 87.88 85 ILE A C 1
ATOM 678 O O . ILE A 1 85 ? 20.006 -2.495 -8.005 1.00 87.88 85 ILE A O 1
ATOM 682 N N . ASN A 1 86 ? 18.829 -4.301 -7.390 1.00 86.62 86 ASN A N 1
ATOM 683 C CA . ASN A 1 86 ? 19.973 -5.210 -7.421 1.00 86.62 86 ASN A CA 1
ATOM 684 C C . ASN A 1 86 ? 20.597 -5.284 -8.817 1.00 86.62 86 ASN A C 1
ATOM 686 O O . ASN A 1 86 ? 21.814 -5.154 -8.948 1.00 86.62 86 ASN A O 1
ATOM 690 N N . ASP A 1 87 ? 19.774 -5.391 -9.862 1.00 85.12 87 ASP A N 1
ATOM 691 C CA . ASP A 1 87 ? 20.247 -5.384 -11.247 1.00 85.12 87 ASP A CA 1
ATOM 692 C C . ASP A 1 87 ? 20.897 -4.042 -11.595 1.00 85.12 87 ASP A C 1
ATOM 694 O O . ASP A 1 87 ? 21.911 -3.992 -12.294 1.00 85.12 87 ASP A O 1
ATOM 698 N N . LEU A 1 88 ? 20.340 -2.928 -11.107 1.00 83.00 88 LEU A N 1
ATOM 699 C CA . LEU A 1 88 ? 20.928 -1.601 -11.307 1.00 83.00 88 LEU A CA 1
ATOM 700 C C . LEU A 1 88 ? 22.306 -1.489 -10.650 1.00 83.00 88 LEU A C 1
ATOM 702 O O . LEU A 1 88 ? 23.235 -0.981 -11.281 1.00 83.00 88 LEU A O 1
ATOM 706 N N . ILE A 1 89 ? 22.451 -1.988 -9.422 1.00 82.12 89 ILE A N 1
ATOM 707 C CA . ILE A 1 89 ? 23.719 -1.989 -8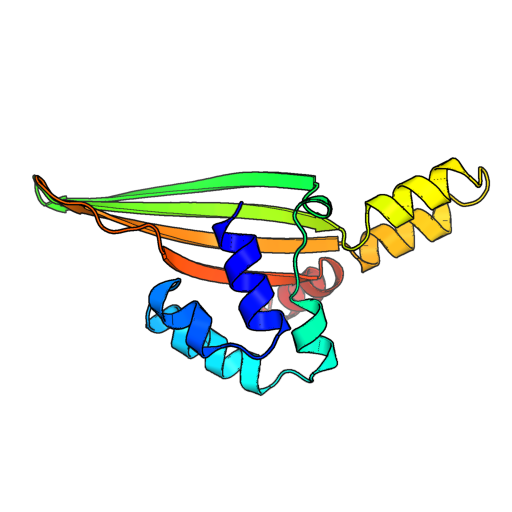.686 1.00 82.12 89 ILE A CA 1
ATOM 708 C C . ILE A 1 89 ? 24.742 -2.878 -9.397 1.00 82.12 89 ILE A C 1
ATOM 710 O O . ILE A 1 89 ? 25.856 -2.426 -9.659 1.00 82.12 89 ILE A O 1
ATOM 714 N N . GLN A 1 90 ? 24.377 -4.108 -9.764 1.00 82.00 90 GLN A N 1
ATOM 715 C CA . GLN A 1 90 ? 25.284 -5.040 -10.443 1.00 82.00 90 GLN A CA 1
ATOM 716 C C . GLN A 1 90 ? 25.787 -4.477 -11.778 1.00 82.00 90 GLN A C 1
ATOM 718 O O . GLN A 1 90 ? 26.988 -4.503 -12.049 1.00 82.00 90 GLN A O 1
ATOM 723 N N . ASN A 1 91 ? 24.892 -3.894 -12.580 1.00 77.44 91 ASN A N 1
ATOM 724 C CA . ASN A 1 91 ? 25.256 -3.262 -13.849 1.00 77.44 91 ASN A CA 1
ATOM 725 C C . ASN A 1 91 ? 26.119 -2.003 -13.666 1.00 77.44 91 ASN A C 1
ATOM 727 O O . ASN A 1 91 ? 26.965 -1.705 -14.508 1.00 77.44 91 ASN A O 1
ATOM 731 N N . HIS A 1 92 ? 25.926 -1.253 -12.578 1.00 72.81 92 HIS A N 1
ATOM 732 C CA . HIS A 1 92 ? 26.775 -0.105 -12.258 1.00 72.81 92 HIS A CA 1
ATOM 733 C C . HIS A 1 92 ? 28.185 -0.544 -11.833 1.00 72.81 92 HIS A C 1
ATOM 735 O O . HIS A 1 92 ? 29.172 0.066 -12.240 1.00 72.81 92 HIS A O 1
ATOM 741 N N . MET A 1 93 ? 28.294 -1.614 -11.040 1.00 70.94 93 MET A N 1
ATOM 742 C CA . MET A 1 93 ? 29.581 -2.148 -10.579 1.00 70.94 93 MET A CA 1
ATOM 743 C C . MET A 1 93 ? 30.429 -2.720 -11.724 1.00 70.94 93 MET A C 1
ATOM 745 O O . MET A 1 93 ? 31.654 -2.649 -11.662 1.00 70.94 93 MET A O 1
ATOM 749 N N . SER A 1 94 ? 29.801 -3.249 -12.779 1.00 74.38 94 SER A N 1
ATOM 750 C CA . SER A 1 94 ? 30.501 -3.829 -13.932 1.00 74.38 94 SER A CA 1
ATOM 751 C C . SER A 1 94 ? 30.943 -2.808 -14.992 1.00 74.38 94 SER A C 1
ATOM 753 O O . SER A 1 94 ? 31.808 -3.133 -15.803 1.00 74.38 94 SER A O 1
ATOM 755 N N . ASN A 1 95 ? 30.417 -1.574 -14.990 1.00 69.00 95 ASN A N 1
ATOM 756 C CA . ASN A 1 95 ? 30.704 -0.565 -16.019 1.00 69.00 95 ASN A CA 1
ATOM 757 C C . ASN A 1 95 ? 30.960 0.841 -15.436 1.00 69.00 95 ASN A C 1
ATOM 759 O O . ASN A 1 95 ? 30.037 1.596 -15.132 1.00 69.00 95 ASN A O 1
ATOM 763 N N . GLN A 1 96 ? 32.230 1.262 -15.382 1.00 58.19 96 GLN A N 1
ATOM 764 C CA . GLN A 1 96 ? 32.638 2.546 -14.778 1.00 58.19 96 GLN A CA 1
ATOM 765 C C . GLN A 1 96 ? 32.118 3.807 -15.513 1.00 58.19 96 GLN A C 1
ATOM 767 O O . GLN A 1 96 ? 32.024 4.874 -14.903 1.00 58.19 96 GLN A O 1
ATOM 772 N N . ASN A 1 97 ? 31.708 3.693 -16.786 1.00 59.03 97 ASN A N 1
ATOM 773 C CA . ASN A 1 97 ? 31.200 4.806 -17.609 1.00 59.03 97 ASN A CA 1
ATOM 774 C C . ASN A 1 97 ? 29.664 5.002 -17.542 1.00 59.03 97 ASN A C 1
ATOM 776 O O . ASN A 1 97 ? 29.119 5.857 -18.237 1.00 59.03 97 ASN A O 1
ATOM 780 N N . PHE A 1 98 ? 28.940 4.243 -16.708 1.00 59.66 98 PHE A N 1
ATOM 781 C CA . PHE A 1 98 ? 27.467 4.141 -16.747 1.00 59.66 98 PHE A CA 1
ATOM 782 C C . PHE A 1 98 ? 26.691 5.108 -15.824 1.00 59.66 98 PHE A C 1
ATOM 784 O O . PHE A 1 98 ? 25.485 4.944 -15.605 1.00 59.66 98 PHE A O 1
ATOM 791 N N . LYS A 1 99 ? 27.348 6.131 -15.264 1.00 64.12 99 LYS A N 1
ATOM 792 C CA . LYS A 1 99 ? 26.807 6.937 -14.147 1.00 64.12 99 LYS A CA 1
ATOM 793 C C . LYS A 1 99 ? 25.514 7.709 -14.460 1.00 64.12 99 LYS A C 1
ATOM 795 O O . LYS A 1 99 ? 24.637 7.789 -13.609 1.00 64.12 99 LYS A O 1
ATOM 800 N N . PHE A 1 100 ? 25.350 8.253 -15.669 1.00 59.84 100 PHE A N 1
ATOM 801 C CA . PHE A 1 100 ? 24.154 9.051 -15.996 1.00 59.84 100 PHE A CA 1
ATOM 802 C C . PHE A 1 100 ? 22.933 8.188 -16.358 1.00 59.84 100 PHE A C 1
ATOM 804 O O . PHE A 1 100 ? 21.815 8.456 -15.918 1.00 59.84 100 PHE A O 1
ATOM 811 N N . MET A 1 101 ? 23.137 7.112 -17.129 1.00 62.16 101 MET A N 1
ATOM 812 C CA . MET A 1 101 ? 22.050 6.207 -17.525 1.00 62.16 101 MET A CA 1
ATOM 813 C C . MET A 1 101 ? 21.505 5.417 -16.323 1.00 62.16 101 MET A C 1
ATOM 815 O O . MET A 1 101 ? 20.294 5.215 -16.223 1.00 62.16 101 MET A O 1
ATOM 819 N N . SER A 1 102 ? 22.373 5.040 -15.379 1.00 72.69 102 SER A N 1
ATOM 820 C CA . SER A 1 102 ? 21.973 4.384 -14.125 1.00 72.69 102 SER A CA 1
ATOM 821 C C . SER A 1 102 ? 21.127 5.293 -13.228 1.00 72.69 102 SER A C 1
ATOM 823 O O . SER A 1 102 ? 20.098 4.842 -12.731 1.00 72.69 102 SER A O 1
ATOM 825 N N . PHE A 1 103 ? 21.470 6.580 -13.095 1.00 76.94 103 PHE A N 1
ATOM 826 C CA . PHE A 1 103 ? 20.673 7.539 -12.320 1.00 76.94 103 PHE A CA 1
ATOM 827 C C . PHE A 1 103 ? 19.275 7.776 -12.914 1.00 76.94 103 PHE A C 1
ATOM 829 O O . PHE A 1 103 ? 18.279 7.770 -12.192 1.00 76.94 103 PHE A O 1
ATOM 836 N N . ASN A 1 104 ? 19.168 7.923 -14.239 1.00 81.62 104 ASN A N 1
ATOM 837 C CA . ASN A 1 104 ? 17.863 8.077 -14.890 1.00 81.62 104 ASN A CA 1
ATOM 838 C C . ASN A 1 104 ? 16.985 6.835 -14.704 1.00 81.62 104 ASN A C 1
ATOM 840 O O . ASN A 1 104 ? 15.795 6.963 -14.419 1.00 81.62 104 ASN A O 1
ATOM 844 N N . LYS A 1 105 ? 17.563 5.634 -14.836 1.00 84.06 105 LYS A N 1
ATOM 845 C CA . LYS A 1 105 ? 16.828 4.380 -14.636 1.00 84.06 105 LYS A CA 1
ATOM 846 C C . LYS A 1 105 ? 16.416 4.194 -13.173 1.00 84.06 105 LYS A C 1
ATOM 848 O O . LYS A 1 105 ? 15.278 3.818 -12.918 1.00 84.06 105 LYS A O 1
ATOM 853 N N . TYR A 1 106 ? 17.286 4.557 -12.230 1.00 86.12 106 TYR A N 1
ATOM 854 C CA . TYR A 1 106 ? 16.962 4.621 -10.803 1.00 86.12 106 TYR A CA 1
ATOM 855 C C . TYR A 1 106 ? 15.730 5.502 -10.554 1.00 86.12 106 TYR A C 1
ATOM 857 O O . TYR A 1 106 ? 14.747 5.040 -9.983 1.00 86.12 106 TYR A O 1
ATOM 865 N N . MET A 1 107 ? 15.726 6.737 -11.068 1.00 85.44 107 MET A N 1
ATOM 866 C CA . MET A 1 107 ? 14.600 7.664 -10.890 1.00 85.44 107 MET A CA 1
ATOM 867 C C . MET A 1 107 ? 13.307 7.186 -11.565 1.00 85.44 107 MET A C 1
ATOM 869 O O . MET A 1 107 ? 12.215 7.439 -11.063 1.00 85.44 107 MET A O 1
ATOM 873 N N . GLN A 1 108 ? 13.402 6.478 -12.693 1.00 86.94 108 GLN A N 1
ATOM 874 C CA . GLN A 1 108 ? 12.234 5.899 -13.367 1.00 86.94 108 GLN A CA 1
ATOM 875 C C . GLN A 1 108 ? 11.629 4.708 -12.616 1.00 86.94 108 GLN A C 1
ATOM 877 O O . GLN A 1 108 ? 10.417 4.489 -12.720 1.00 86.94 108 GLN A O 1
ATOM 882 N N . ASN A 1 109 ? 12.465 3.964 -11.890 1.00 90.50 109 ASN A N 1
ATOM 883 C CA . ASN A 1 109 ? 12.090 2.765 -11.147 1.00 90.50 109 ASN A CA 1
ATOM 884 C C . ASN A 1 109 ? 11.730 3.048 -9.686 1.00 90.50 109 ASN A C 1
ATOM 886 O O . ASN A 1 109 ? 11.299 2.130 -8.989 1.00 90.50 109 ASN A O 1
ATOM 890 N N . LYS A 1 110 ? 11.901 4.291 -9.227 1.00 92.56 110 LYS A N 1
ATOM 891 C CA . LYS A 1 110 ? 11.568 4.690 -7.867 1.00 92.56 110 LYS A CA 1
ATOM 892 C C . LYS A 1 110 ? 10.055 4.729 -7.655 1.00 92.56 110 LYS A C 1
ATOM 894 O O . LYS A 1 110 ? 9.303 5.327 -8.436 1.00 92.56 110 LYS A O 1
ATOM 899 N N . ILE A 1 111 ? 9.622 4.080 -6.585 1.00 93.00 111 ILE A N 1
ATOM 900 C CA . ILE A 1 111 ? 8.233 3.889 -6.187 1.00 93.00 111 ILE A CA 1
ATOM 901 C C . ILE A 1 111 ? 8.118 4.289 -4.717 1.00 93.00 111 ILE A C 1
ATOM 903 O O . ILE A 1 111 ? 8.877 3.821 -3.873 1.00 93.00 111 ILE A O 1
ATOM 907 N N . CYS A 1 112 ? 7.147 5.145 -4.418 1.00 91.69 112 CYS A N 1
ATOM 908 C CA . CYS A 1 112 ? 6.779 5.513 -3.062 1.00 91.69 112 CYS A CA 1
ATOM 909 C C . CYS A 1 112 ? 5.495 4.774 -2.686 1.00 91.69 112 CYS A C 1
ATOM 911 O O . CYS A 1 112 ? 4.479 4.864 -3.389 1.00 91.69 112 CYS A O 1
ATOM 913 N N . LEU A 1 113 ? 5.556 4.029 -1.586 1.00 94.75 113 LEU A N 1
ATOM 914 C CA . LEU A 1 113 ? 4.434 3.273 -1.053 1.00 94.75 113 LEU A CA 1
ATOM 915 C C . LEU A 1 113 ? 4.081 3.818 0.320 1.00 94.75 113 LEU A C 1
ATOM 917 O O . LEU A 1 113 ? 4.904 3.778 1.232 1.00 94.75 113 LEU A O 1
ATOM 921 N N . ASN A 1 114 ? 2.843 4.264 0.486 1.00 94.44 114 ASN A N 1
ATOM 922 C CA . ASN A 1 114 ? 2.371 4.775 1.766 1.00 94.44 114 ASN A CA 1
ATOM 923 C C . ASN A 1 114 ? 1.226 3.913 2.264 1.00 94.44 114 ASN A C 1
ATOM 925 O O . ASN A 1 114 ? 0.218 3.793 1.575 1.00 94.44 114 ASN A O 1
ATOM 929 N N . TYR A 1 115 ? 1.383 3.313 3.439 1.00 95.81 115 TYR A N 1
ATOM 930 C CA . TYR A 1 115 ? 0.398 2.402 4.013 1.00 95.81 115 TYR A CA 1
ATOM 931 C C . TYR A 1 115 ? 0.042 2.872 5.413 1.00 95.81 115 TYR A C 1
ATOM 933 O O . TYR A 1 115 ? 0.913 3.021 6.269 1.00 95.81 115 TYR A O 1
ATOM 941 N N . GLN A 1 116 ? -1.245 3.084 5.653 1.00 97.19 116 GLN A N 1
ATOM 942 C CA . GLN A 1 116 ? -1.782 3.310 6.981 1.00 97.19 116 GLN A CA 1
ATOM 943 C C . GLN A 1 116 ? -2.310 1.993 7.523 1.00 97.19 116 GLN A C 1
ATOM 945 O O . GLN A 1 116 ? -3.306 1.476 7.029 1.00 97.19 116 GLN A O 1
ATOM 950 N N . PHE A 1 117 ? -1.662 1.469 8.552 1.00 97.12 117 PHE A N 1
ATOM 951 C CA . PHE A 1 117 ? -2.146 0.318 9.297 1.00 97.12 117 PHE A CA 1
ATOM 952 C C . PHE A 1 117 ? -3.049 0.785 10.431 1.00 97.12 117 PHE A C 1
ATOM 954 O O . PHE A 1 117 ? -2.753 1.793 11.073 1.00 97.12 117 PHE A O 1
ATOM 961 N N . ILE A 1 118 ? -4.123 0.051 10.695 1.00 97.50 118 ILE A N 1
ATOM 962 C CA . ILE A 1 118 ? -5.040 0.276 11.812 1.00 97.50 118 ILE A CA 1
ATOM 963 C C . ILE A 1 118 ? -5.113 -0.981 12.674 1.00 97.50 118 ILE A C 1
ATOM 965 O O . ILE A 1 118 ? -5.057 -2.105 12.170 1.00 97.50 118 ILE A O 1
ATOM 969 N N . ARG A 1 119 ? -5.229 -0.777 13.986 1.00 97.12 119 ARG A N 1
ATOM 970 C CA . ARG A 1 119 ? -5.506 -1.836 14.949 1.00 97.12 119 ARG A CA 1
ATOM 971 C C . ARG A 1 119 ? -6.360 -1.329 16.094 1.00 97.12 119 ARG A C 1
ATOM 973 O O . ARG A 1 119 ? -6.120 -0.242 16.625 1.00 97.12 119 ARG A O 1
ATOM 980 N N . HIS A 1 120 ? -7.317 -2.152 16.497 1.00 96.81 120 HIS A N 1
ATOM 981 C CA . HIS A 1 120 ? -8.183 -1.891 17.634 1.00 96.81 120 HIS A CA 1
ATOM 982 C C . HIS A 1 120 ? -7.718 -2.703 18.837 1.00 96.81 120 HIS A C 1
ATOM 984 O O . HIS A 1 120 ? -7.527 -3.916 18.751 1.00 96.81 120 HIS A O 1
ATOM 990 N N . TYR A 1 121 ? -7.550 -2.018 19.959 1.00 96.69 121 TYR A N 1
ATOM 991 C CA . TYR A 1 121 ? -7.233 -2.587 21.256 1.00 96.69 121 TYR A CA 1
ATOM 992 C C . TYR A 1 121 ? -8.445 -2.417 22.164 1.00 96.69 121 TYR A C 1
ATOM 994 O O . TYR A 1 121 ? -8.941 -1.306 22.359 1.00 96.69 121 TYR A O 1
ATOM 1002 N N . MET A 1 122 ? -8.905 -3.525 22.723 1.00 95.06 122 MET A N 1
ATOM 1003 C CA . MET A 1 122 ? -9.891 -3.584 23.791 1.00 95.06 122 MET A CA 1
ATOM 1004 C C . MET A 1 122 ? -9.263 -4.262 25.011 1.00 95.06 122 MET A C 1
ATOM 1006 O O . MET A 1 122 ? -8.253 -4.950 24.886 1.00 95.06 122 MET A O 1
ATOM 1010 N N . LYS A 1 123 ? -9.851 -4.062 26.192 1.00 88.62 123 LYS A N 1
ATOM 1011 C CA . LYS A 1 123 ? -9.333 -4.555 27.482 1.00 88.62 123 LYS A CA 1
ATOM 1012 C C . LYS A 1 123 ? -8.767 -5.979 27.449 1.00 88.62 123 LYS A C 1
ATOM 1014 O O . LYS A 1 123 ? -7.663 -6.200 27.934 1.00 88.62 123 LYS A O 1
ATOM 1019 N N . ASP A 1 124 ? -9.503 -6.896 26.827 1.00 91.06 124 ASP A N 1
ATOM 1020 C CA . ASP A 1 124 ? -9.193 -8.329 26.821 1.00 91.06 124 ASP A CA 1
ATOM 1021 C C . ASP A 1 124 ? -8.984 -8.893 25.405 1.00 91.06 124 ASP A C 1
ATOM 1023 O O . ASP A 1 124 ? -8.861 -10.103 25.225 1.00 91.06 124 ASP A O 1
ATOM 1027 N N . ASN A 1 125 ? -8.977 -8.039 24.375 1.00 93.50 125 ASN A N 1
ATOM 1028 C CA . ASN A 1 125 ? -8.843 -8.484 22.989 1.00 93.50 125 ASN A CA 1
ATOM 1029 C C . ASN A 1 125 ? -8.215 -7.407 22.096 1.00 93.50 125 ASN A C 1
ATOM 1031 O O . ASN A 1 125 ? -8.374 -6.213 22.326 1.00 93.50 125 ASN A O 1
ATOM 1035 N N . GLN A 1 126 ? -7.552 -7.821 21.024 1.00 92.31 126 GLN A N 1
ATOM 1036 C CA . GLN A 1 126 ? -7.023 -6.929 19.998 1.00 92.31 126 GLN A CA 1
ATOM 1037 C C . GLN A 1 126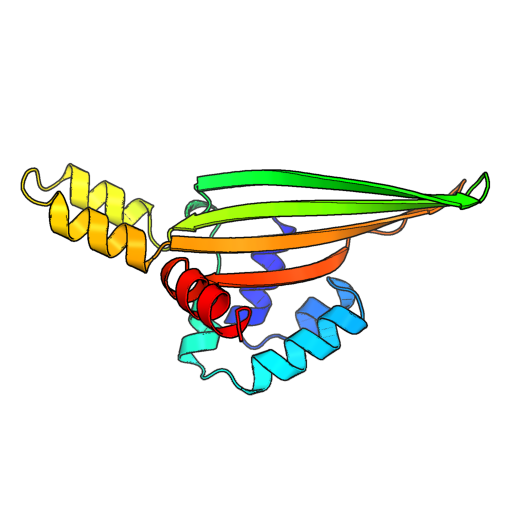 ? -7.336 -7.495 18.616 1.00 92.31 126 GLN A C 1
ATOM 1039 O O . GLN A 1 126 ? -7.268 -8.705 18.412 1.00 92.31 126 GLN A O 1
ATOM 1044 N N . SER A 1 127 ? -7.644 -6.620 17.659 1.00 94.19 127 SER A N 1
ATOM 1045 C CA . SER A 1 127 ? -7.756 -7.030 16.258 1.00 94.19 127 SER A CA 1
ATOM 1046 C C . SER A 1 127 ? -6.380 -7.376 15.684 1.00 94.19 127 SER A C 1
ATOM 1048 O O . SER A 1 127 ? -5.341 -7.050 16.273 1.00 94.19 127 SER A O 1
ATOM 1050 N N . ASP A 1 128 ? -6.348 -7.972 14.499 1.00 94.69 128 ASP A N 1
ATOM 1051 C CA . ASP A 1 128 ? -5.139 -7.977 13.681 1.00 94.69 128 ASP A CA 1
ATOM 1052 C C . ASP A 1 128 ? -4.853 -6.580 13.114 1.00 94.69 128 ASP A C 1
ATOM 1054 O O . ASP A 1 128 ? -5.701 -5.680 13.148 1.00 94.69 128 ASP A O 1
ATOM 1058 N N . TRP A 1 129 ? -3.622 -6.383 12.638 1.00 95.31 129 TRP A N 1
ATOM 1059 C CA . TRP A 1 129 ? -3.278 -5.211 11.839 1.00 95.31 129 TRP A CA 1
ATOM 1060 C C . TRP A 1 129 ? -3.840 -5.387 10.431 1.00 95.31 129 TRP A C 1
ATOM 1062 O O . TRP A 1 129 ? -3.511 -6.366 9.761 1.00 95.31 129 TRP A O 1
ATOM 1072 N N . ILE A 1 130 ? -4.615 -4.407 9.979 1.00 96.56 130 ILE A N 1
ATOM 1073 C CA . ILE A 1 130 ? -5.106 -4.313 8.599 1.00 96.56 130 ILE A CA 1
ATOM 1074 C C . ILE A 1 130 ? -4.765 -2.944 8.016 1.00 96.56 130 ILE A C 1
ATOM 1076 O O . ILE A 1 130 ? -4.412 -2.016 8.750 1.00 96.56 130 ILE A O 1
ATOM 1080 N N . VAL A 1 131 ? -4.821 -2.809 6.694 1.00 96.94 131 VAL A N 1
ATOM 1081 C CA . VAL A 1 131 ? -4.542 -1.537 6.012 1.00 96.94 131 VAL A CA 1
ATOM 1082 C C . VAL A 1 131 ? -5.827 -0.726 5.866 1.00 96.94 131 VAL A C 1
ATOM 1084 O O . VAL A 1 131 ? -6.786 -1.173 5.257 1.00 96.94 131 VAL A O 1
ATOM 1087 N N . ASP A 1 132 ? -5.822 0.489 6.398 1.00 96.75 132 ASP A N 1
ATOM 1088 C CA . ASP A 1 132 ? -6.926 1.456 6.322 1.00 96.75 132 ASP A CA 1
ATOM 1089 C C . ASP A 1 132 ? -6.807 2.374 5.101 1.00 96.75 132 ASP A C 1
ATOM 1091 O O . ASP A 1 132 ? -7.795 2.869 4.577 1.00 96.75 132 ASP A O 1
ATOM 1095 N N . LYS A 1 133 ? -5.573 2.653 4.663 1.00 95.50 133 LYS A N 1
ATOM 1096 C CA . LYS A 1 133 ? -5.281 3.466 3.474 1.00 95.50 133 LYS A CA 1
ATOM 1097 C C . LYS A 1 133 ? -4.006 2.976 2.820 1.00 95.50 133 LYS A C 1
ATOM 1099 O O . LYS A 1 133 ? -3.040 2.676 3.524 1.00 95.50 133 LYS A O 1
ATOM 1104 N N . LEU A 1 134 ? -3.967 2.975 1.494 1.00 94.38 134 LEU A N 1
ATOM 1105 C CA . LEU A 1 134 ? -2.750 2.688 0.749 1.00 94.38 134 LEU A CA 1
ATOM 1106 C C . LEU A 1 134 ? -2.583 3.606 -0.456 1.00 94.38 134 LEU A C 1
ATOM 1108 O O . LEU A 1 134 ? -3.546 4.029 -1.087 1.00 94.38 134 LEU A O 1
ATOM 1112 N N . LEU A 1 135 ? -1.328 3.872 -0.790 1.00 92.56 135 LEU A N 1
ATOM 1113 C CA . LEU A 1 135 ? -0.921 4.546 -2.009 1.00 92.56 135 LEU A CA 1
ATOM 1114 C C . LEU A 1 135 ? 0.233 3.771 -2.632 1.00 92.56 135 LEU A C 1
ATOM 1116 O O . LEU A 1 135 ? 1.219 3.475 -1.956 1.00 92.56 135 LEU A O 1
ATOM 1120 N N . HIS A 1 136 ? 0.119 3.498 -3.928 1.00 92.00 136 HIS A N 1
ATOM 1121 C CA . HIS A 1 136 ? 1.194 2.951 -4.741 1.00 92.00 136 HIS A CA 1
ATOM 1122 C C . HIS A 1 136 ? 1.471 3.924 -5.884 1.00 92.00 136 HIS A C 1
ATOM 1124 O O . HIS A 1 136 ? 0.627 4.108 -6.760 1.00 92.00 136 HIS A O 1
ATOM 1130 N N . MET A 1 137 ? 2.635 4.577 -5.880 1.00 89.56 137 MET A N 1
ATOM 1131 C CA . MET A 1 137 ? 2.923 5.621 -6.861 1.00 89.56 137 MET A CA 1
ATOM 1132 C C . MET A 1 137 ? 4.371 5.604 -7.325 1.00 89.56 137 MET A C 1
ATOM 1134 O O . MET A 1 137 ? 5.292 5.458 -6.528 1.00 89.56 137 MET A O 1
ATOM 1138 N N . LYS A 1 138 ? 4.586 5.834 -8.623 1.00 89.50 138 LYS A N 1
ATOM 1139 C CA . LYS A 1 138 ? 5.927 6.118 -9.140 1.00 89.50 138 LYS A CA 1
ATOM 1140 C C . LYS A 1 138 ? 6.332 7.534 -8.760 1.00 89.50 138 LYS A C 1
ATOM 1142 O O . LYS A 1 138 ? 5.553 8.467 -8.944 1.00 89.50 138 LYS A O 1
ATOM 1147 N N . ASP A 1 139 ? 7.575 7.713 -8.331 1.00 86.12 139 ASP A N 1
ATOM 1148 C CA . ASP A 1 139 ? 8.078 9.005 -7.839 1.00 86.12 139 ASP A CA 1
ATOM 1149 C C . ASP A 1 139 ? 7.907 10.118 -8.894 1.00 86.12 139 ASP A C 1
ATOM 1151 O O . ASP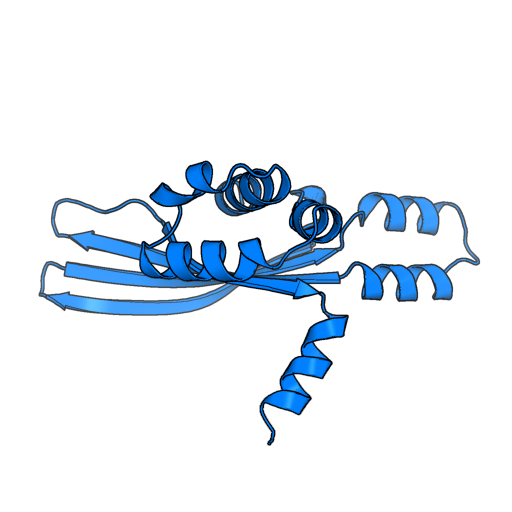 A 1 139 ? 7.473 11.234 -8.607 1.00 86.12 139 ASP A O 1
ATOM 1155 N N . LYS A 1 140 ? 8.114 9.775 -10.175 1.00 84.31 140 LYS A N 1
ATOM 1156 C CA . LYS A 1 140 ? 7.920 10.684 -11.321 1.00 84.31 140 LYS A CA 1
ATOM 1157 C C . LYS A 1 140 ? 6.487 11.207 -11.493 1.00 84.31 140 LYS A C 1
ATOM 1159 O O . LYS A 1 140 ? 6.289 12.239 -12.136 1.00 84.31 140 LYS A O 1
ATOM 1164 N N . ASP A 1 141 ? 5.490 10.493 -10.977 1.00 84.94 141 ASP A N 1
ATOM 1165 C CA . ASP A 1 141 ? 4.078 10.850 -11.112 1.00 84.94 141 ASP A CA 1
ATOM 1166 C C . ASP A 1 141 ? 3.592 11.735 -9.945 1.00 84.94 141 ASP A C 1
ATOM 1168 O O . ASP A 1 141 ? 2.605 12.456 -10.104 1.00 84.94 141 ASP A O 1
ATOM 1172 N N . ILE A 1 142 ? 4.347 11.821 -8.841 1.00 77.69 142 ILE A N 1
ATOM 1173 C CA . ILE A 1 142 ? 4.046 12.693 -7.688 1.00 77.69 142 ILE A CA 1
ATOM 1174 C C . ILE A 1 142 ? 3.953 14.167 -8.114 1.00 77.69 142 ILE A C 1
ATOM 1176 O O . ILE A 1 142 ? 3.025 14.888 -7.741 1.00 77.69 142 ILE A O 1
ATOM 1180 N N . LEU A 1 143 ? 4.875 14.628 -8.966 1.00 71.19 143 LEU A N 1
ATOM 1181 C CA . LEU A 1 143 ? 4.887 16.011 -9.461 1.00 71.19 143 LEU A CA 1
ATOM 1182 C C . LEU A 1 143 ? 3.650 16.362 -10.300 1.00 71.19 143 LEU A C 1
ATOM 1184 O O . LEU A 1 143 ? 3.246 17.527 -10.342 1.00 71.19 143 LEU A O 1
ATOM 1188 N N . LYS A 1 144 ? 3.037 15.378 -10.970 1.00 74.00 144 LYS A N 1
ATOM 1189 C CA . LYS A 1 144 ? 1.793 15.597 -11.718 1.00 74.00 144 LYS A CA 1
ATOM 1190 C C . LYS A 1 144 ? 0.628 15.838 -10.760 1.00 74.00 144 LYS A C 1
ATOM 1192 O O . LYS A 1 144 ? -0.154 16.752 -11.003 1.00 74.00 144 LYS A O 1
ATOM 1197 N N . MET A 1 145 ? 0.562 15.102 -9.648 1.00 67.25 145 MET A N 1
ATOM 1198 C CA . MET A 1 145 ? -0.460 15.317 -8.618 1.00 67.25 145 MET A CA 1
ATOM 1199 C C . MET A 1 145 ? -0.352 16.689 -7.957 1.00 67.25 145 MET A C 1
ATOM 1201 O O . MET A 1 145 ? -1.357 17.387 -7.850 1.00 67.25 145 MET A O 1
ATOM 1205 N N . TYR A 1 146 ? 0.854 17.125 -7.578 1.00 63.06 146 TYR A N 1
ATOM 1206 C CA . TYR A 1 146 ? 1.046 18.453 -6.975 1.00 63.06 146 TYR A CA 1
ATOM 1207 C C . TYR A 1 146 ? 0.503 19.595 -7.844 1.00 63.06 146 TYR A C 1
ATOM 1209 O O . TYR A 1 146 ? 0.057 20.613 -7.321 1.00 63.06 146 TYR A O 1
ATOM 1217 N N . ARG A 1 147 ? 0.524 19.438 -9.173 1.00 64.44 147 ARG A N 1
ATOM 1218 C CA . ARG A 1 147 ? -0.039 20.420 -10.111 1.00 64.44 147 ARG A CA 1
ATOM 1219 C C . ARG A 1 147 ? -1.564 20.352 -10.213 1.00 64.44 147 ARG A C 1
ATOM 1221 O O . ARG A 1 147 ? -2.174 21.368 -10.526 1.00 64.44 147 ARG A O 1
ATOM 1228 N N . LEU A 1 148 ? -2.167 19.191 -9.960 1.00 60.31 148 LEU A N 1
ATOM 1229 C CA . LEU A 1 148 ? -3.621 19.002 -9.974 1.00 60.31 148 LEU A CA 1
ATOM 1230 C C . LEU A 1 148 ? -4.285 19.580 -8.717 1.00 60.31 148 LEU A C 1
ATOM 1232 O O . LEU A 1 148 ? -5.328 20.205 -8.836 1.00 60.31 148 LEU A O 1
ATOM 1236 N N . PHE A 1 149 ? -3.653 19.456 -7.546 1.00 55.56 149 PHE A N 1
ATOM 1237 C CA . PHE A 1 149 ? -4.178 19.980 -6.271 1.00 55.56 149 PHE A CA 1
ATOM 1238 C C . PHE A 1 149 ? -3.951 21.482 -6.044 1.00 55.56 149 PHE A C 1
ATOM 1240 O O . PHE A 1 149 ? -4.311 22.012 -4.997 1.00 55.56 149 PHE A O 1
ATOM 1247 N N . ARG A 1 150 ? -3.304 22.167 -6.993 1.00 55.09 150 ARG A N 1
ATOM 1248 C CA . ARG A 1 150 ? -3.057 23.617 -6.941 1.00 55.09 150 ARG A CA 1
ATOM 1249 C C . ARG A 1 150 ? -4.017 24.431 -7.817 1.00 55.09 150 ARG A C 1
ATOM 1251 O O . ARG A 1 150 ? -3.776 25.621 -8.007 1.00 55.09 150 ARG A O 1
ATOM 1258 N N . LYS A 1 151 ? -5.043 23.787 -8.372 1.00 43.88 151 LYS A N 1
ATOM 1259 C CA . LYS A 1 151 ? -6.196 24.432 -9.008 1.00 43.88 151 LYS A CA 1
ATOM 1260 C C . LYS A 1 151 ? -7.358 24.459 -8.030 1.00 43.88 151 LYS A C 1
ATOM 1262 O O . LYS A 1 151 ? -8.123 25.439 -8.113 1.00 43.88 151 LYS A O 1
#

Radius of gyration: 18.13 Å; Cα contacts (8 Å, |Δi|>4): 233; chains: 1; bounding box: 46×37×47 Å